Protein AF-A4YWR0-F1 (afdb_monomer_lite)

Structure (mmCIF, N/CA/C/O backbone):
data_AF-A4YWR0-F1
#
_entry.id   AF-A4YWR0-F1
#
loop_
_atom_site.group_PDB
_atom_site.id
_atom_site.type_symbol
_atom_site.label_atom_id
_atom_site.label_alt_id
_atom_site.label_comp_id
_atom_site.label_asym_id
_atom_site.label_entity_id
_atom_site.label_seq_id
_atom_site.pdbx_PDB_ins_code
_atom_site.Cartn_x
_atom_site.Cartn_y
_atom_site.Cartn_z
_atom_site.occupancy
_atom_site.B_iso_or_equiv
_atom_site.auth_seq_id
_atom_site.auth_comp_id
_atom_site.auth_asym_id
_atom_site.auth_atom_id
_atom_site.pdbx_PDB_model_num
ATOM 1 N N . MET A 1 1 ? -0.114 -19.145 -12.449 1.00 57.50 1 MET A N 1
ATOM 2 C CA . MET A 1 1 ? -0.531 -17.731 -12.532 1.00 57.50 1 MET A CA 1
ATOM 3 C C . MET A 1 1 ? -1.882 -17.672 -13.222 1.00 57.50 1 MET A C 1
ATOM 5 O O . MET A 1 1 ? -1.960 -18.028 -14.389 1.00 57.50 1 MET A O 1
ATOM 9 N N . ILE A 1 2 ? -2.953 -17.322 -12.502 1.00 61.91 2 ILE A N 1
ATOM 10 C CA . ILE A 1 2 ? -4.322 -17.357 -13.055 1.00 61.91 2 ILE A CA 1
ATOM 11 C C . ILE A 1 2 ? -4.530 -16.285 -14.147 1.00 61.91 2 ILE A C 1
ATOM 13 O O . ILE A 1 2 ? -5.297 -16.485 -15.080 1.00 61.91 2 ILE A O 1
ATOM 17 N N . GLU A 1 3 ? -3.776 -15.183 -14.075 1.00 53.19 3 GLU A N 1
ATOM 18 C CA . GLU A 1 3 ? -3.830 -14.046 -15.008 1.00 53.19 3 GLU A CA 1
ATOM 19 C C . GLU A 1 3 ? -3.222 -14.360 -16.387 1.00 53.19 3 GLU A C 1
ATOM 21 O O . GLU A 1 3 ? -3.648 -13.805 -17.396 1.00 53.19 3 GLU A O 1
ATOM 26 N N . GLU A 1 4 ? -2.256 -15.281 -16.453 1.00 56.91 4 GLU A N 1
ATOM 27 C CA . GLU A 1 4 ? -1.611 -15.691 -17.709 1.00 56.91 4 GLU A CA 1
ATOM 28 C C . GLU A 1 4 ? -2.502 -16.637 -18.521 1.00 56.91 4 GLU A C 1
ATOM 30 O O . GLU A 1 4 ? -2.577 -16.531 -19.740 1.00 56.91 4 GLU A O 1
ATOM 35 N N . ILE A 1 5 ? -3.253 -17.499 -17.829 1.00 61.81 5 ILE A N 1
ATOM 36 C CA . ILE A 1 5 ? -4.212 -18.429 -18.440 1.00 61.81 5 ILE A CA 1
ATOM 37 C C . ILE A 1 5 ? -5.451 -17.679 -18.958 1.00 61.81 5 ILE A C 1
ATOM 39 O O . ILE A 1 5 ? -6.043 -18.083 -19.954 1.00 61.81 5 ILE A O 1
ATOM 43 N N . LEU A 1 6 ? -5.831 -16.574 -18.305 1.00 62.00 6 LEU A N 1
ATOM 44 C CA . LEU A 1 6 ? -7.006 -15.773 -18.664 1.00 62.00 6 LEU A CA 1
ATOM 45 C C . LEU A 1 6 ? -6.691 -14.572 -19.575 1.00 62.00 6 LEU A C 1
ATOM 47 O O . LEU A 1 6 ? -7.612 -13.860 -19.962 1.00 62.00 6 LEU A O 1
ATOM 51 N N . ALA A 1 7 ? -5.419 -14.340 -19.926 1.00 58.06 7 ALA A N 1
ATOM 52 C CA . ALA A 1 7 ? -4.959 -13.205 -20.738 1.00 58.06 7 ALA A CA 1
ATOM 53 C C . ALA A 1 7 ? -5.428 -11.820 -20.233 1.00 58.06 7 ALA A C 1
ATOM 55 O O . ALA A 1 7 ? -5.505 -10.860 -21.002 1.00 58.06 7 ALA A O 1
ATOM 56 N N . ILE A 1 8 ? -5.720 -11.695 -18.934 1.00 72.94 8 ILE A N 1
ATOM 57 C CA . ILE A 1 8 ? -6.124 -10.430 -18.316 1.00 72.94 8 ILE A CA 1
ATOM 58 C C . ILE A 1 8 ? -4.849 -9.722 -17.835 1.00 72.94 8 ILE A C 1
ATOM 60 O O . ILE A 1 8 ? -4.112 -10.290 -17.023 1.00 72.94 8 ILE A O 1
ATOM 64 N N . PRO A 1 9 ? -4.543 -8.499 -18.312 1.00 64.12 9 PRO A N 1
ATOM 65 C CA . PRO A 1 9 ? -3.383 -7.752 -17.845 1.00 64.12 9 PRO A CA 1
ATOM 66 C C . PRO A 1 9 ? -3.631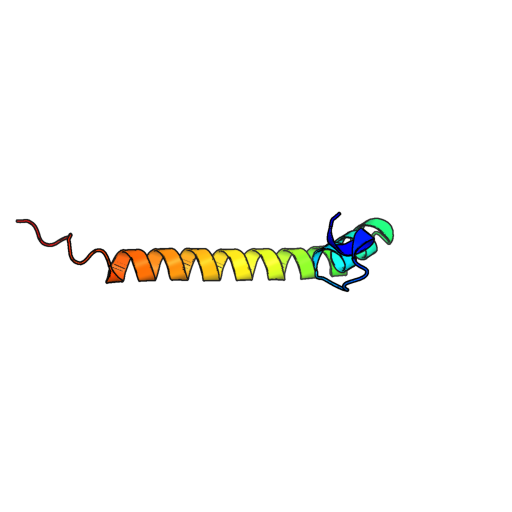 -7.257 -16.417 1.00 64.12 9 PRO A C 1
ATOM 68 O O . PRO A 1 9 ? -4.249 -6.216 -16.211 1.00 64.12 9 PRO A O 1
ATOM 71 N N . GLY A 1 10 ? -3.155 -8.008 -15.428 1.00 72.19 10 GLY A N 1
ATOM 72 C CA . GLY A 1 10 ? -3.167 -7.583 -14.031 1.00 72.19 10 GLY A CA 1
ATOM 73 C C . GLY A 1 10 ? -1.775 -7.285 -13.469 1.00 72.19 10 GLY A C 1
ATOM 74 O O . GLY A 1 10 ? -0.747 -7.424 -14.145 1.00 72.19 10 GLY A O 1
ATOM 75 N N . ILE A 1 11 ? -1.753 -6.825 -12.214 1.00 70.38 11 ILE A N 1
ATOM 76 C CA . ILE A 1 11 ? -0.544 -6.344 -11.523 1.00 70.38 11 ILE A CA 1
ATOM 77 C C . ILE A 1 11 ? 0.476 -7.483 -11.347 1.00 70.38 11 ILE A C 1
ATOM 79 O O . ILE A 1 11 ? 1.682 -7.246 -11.446 1.00 70.38 11 ILE A O 1
ATOM 83 N N . GLY A 1 12 ? 0.019 -8.732 -11.180 1.00 68.62 12 GLY A N 1
ATOM 84 C CA . GLY A 1 12 ? 0.899 -9.896 -11.035 1.00 68.62 12 GLY A CA 1
ATOM 85 C C . GLY A 1 12 ? 1.707 -10.200 -12.299 1.00 68.62 12 GLY A C 1
ATOM 86 O O . GLY A 1 12 ? 2.904 -10.485 -12.222 1.00 68.62 12 GLY A O 1
ATOM 87 N N . ARG A 1 13 ? 1.101 -10.039 -13.484 1.00 72.12 13 ARG A N 1
ATOM 88 C CA . ARG A 1 13 ? 1.800 -10.186 -14.773 1.00 72.12 13 ARG A CA 1
ATOM 89 C C . ARG A 1 13 ? 2.832 -9.077 -14.997 1.00 72.12 13 ARG A C 1
ATOM 91 O O . ARG A 1 13 ? 3.926 -9.362 -15.478 1.00 72.12 13 ARG A O 1
ATOM 98 N N . ALA A 1 14 ? 2.512 -7.831 -14.639 1.00 71.25 14 ALA A N 1
ATOM 99 C CA . ALA A 1 14 ? 3.445 -6.706 -14.759 1.00 71.25 14 ALA A CA 1
ATOM 100 C C . ALA A 1 14 ? 4.685 -6.890 -13.864 1.00 71.25 14 ALA A C 1
ATOM 102 O O . ALA A 1 14 ? 5.810 -6.679 -14.316 1.00 71.25 14 ALA A O 1
ATOM 103 N N . LEU A 1 15 ? 4.488 -7.374 -12.633 1.00 68.88 15 LEU A N 1
ATOM 104 C CA . LEU A 1 15 ? 5.573 -7.718 -11.712 1.00 68.88 15 LEU A CA 1
ATOM 105 C C . LEU A 1 15 ? 6.435 -8.877 -12.229 1.00 68.88 15 LEU A C 1
ATOM 107 O O . LEU A 1 15 ? 7.658 -8.786 -12.191 1.00 68.88 15 LEU A O 1
ATOM 111 N N . MET A 1 16 ? 5.829 -9.942 -12.765 1.00 72.06 16 MET A N 1
ATOM 112 C CA . MET A 1 16 ? 6.566 -11.064 -13.369 1.00 72.06 16 MET A CA 1
ATOM 113 C C . MET A 1 16 ? 7.439 -10.626 -14.551 1.00 72.06 16 MET A C 1
ATOM 115 O O . MET A 1 16 ? 8.585 -11.066 -14.667 1.00 72.06 16 MET A O 1
ATOM 119 N N . ILE A 1 17 ? 6.925 -9.741 -15.411 1.00 75.06 17 ILE A N 1
ATOM 120 C CA . ILE A 1 17 ? 7.698 -9.182 -16.527 1.00 75.06 17 ILE A CA 1
ATOM 121 C C . ILE A 1 17 ? 8.869 -8.360 -15.987 1.00 75.06 17 ILE A C 1
ATOM 123 O O . ILE A 1 17 ? 9.991 -8.604 -16.414 1.00 75.06 17 ILE A O 1
AT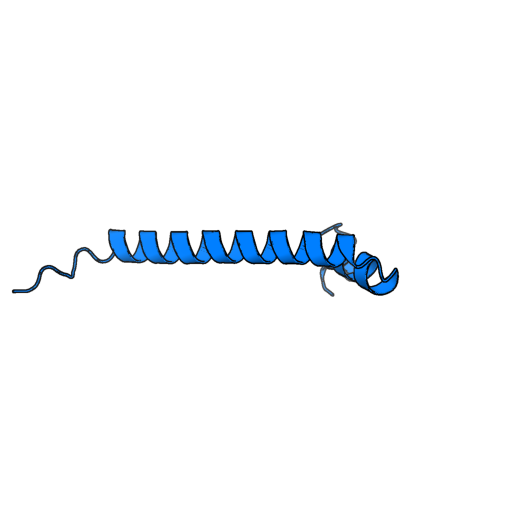OM 127 N N . ALA A 1 18 ? 8.641 -7.481 -15.005 1.00 69.31 18 ALA A N 1
ATOM 128 C CA . ALA A 1 18 ? 9.695 -6.678 -14.379 1.00 69.31 18 ALA A CA 1
ATOM 129 C C . ALA A 1 18 ? 10.788 -7.535 -13.706 1.00 69.31 18 ALA A C 1
ATOM 131 O O . ALA A 1 18 ? 11.975 -7.224 -13.805 1.00 69.31 18 ALA A O 1
ATOM 132 N N . ILE A 1 19 ? 10.408 -8.651 -13.070 1.00 74.19 19 ILE A N 1
ATOM 133 C CA . ILE A 1 19 ? 11.347 -9.642 -12.513 1.00 74.19 19 ILE A CA 1
ATOM 134 C C . ILE A 1 19 ? 12.168 -10.295 -13.628 1.00 74.19 19 ILE A C 1
ATOM 136 O O . ILE A 1 19 ? 13.390 -10.408 -13.519 1.00 74.19 19 ILE A O 1
ATOM 140 N N . THR A 1 20 ? 11.509 -10.694 -14.717 1.00 76.94 20 THR A N 1
ATOM 141 C CA . THR A 1 20 ? 12.151 -11.365 -15.856 1.00 76.94 20 THR A CA 1
ATOM 142 C C . THR A 1 20 ? 13.107 -10.429 -16.598 1.00 76.94 20 THR A C 1
ATOM 144 O O . THR A 1 20 ? 14.199 -10.842 -16.982 1.00 76.94 20 THR A O 1
ATOM 147 N N . THR A 1 21 ? 12.747 -9.152 -16.746 1.00 79.62 21 THR A N 1
ATOM 148 C CA . THR A 1 21 ? 13.601 -8.116 -17.344 1.00 79.62 21 THR A CA 1
ATOM 149 C C . THR A 1 21 ? 14.638 -7.553 -16.369 1.00 79.62 21 THR A C 1
ATOM 151 O O . THR A 1 21 ? 15.419 -6.688 -16.761 1.00 79.62 21 THR A O 1
ATOM 154 N N . ARG A 1 22 ? 14.683 -8.051 -15.119 1.00 75.31 22 ARG A N 1
ATOM 155 C CA . ARG A 1 22 ? 15.530 -7.550 -14.019 1.00 75.31 22 ARG A CA 1
ATOM 156 C C . ARG A 1 22 ? 15.444 -6.033 -13.834 1.00 75.31 22 ARG A C 1
ATOM 158 O O . ARG A 1 22 ? 16.406 -5.392 -13.413 1.00 75.31 22 ARG A O 1
ATOM 165 N N . ASP A 1 23 ? 14.286 -5.463 -14.129 1.00 78.25 23 ASP A N 1
ATOM 166 C CA . ASP A 1 23 ? 14.037 -4.040 -13.984 1.00 78.25 23 ASP A CA 1
ATOM 167 C C . ASP A 1 23 ? 13.708 -3.737 -12.516 1.00 78.25 23 ASP A C 1
ATOM 169 O O . ASP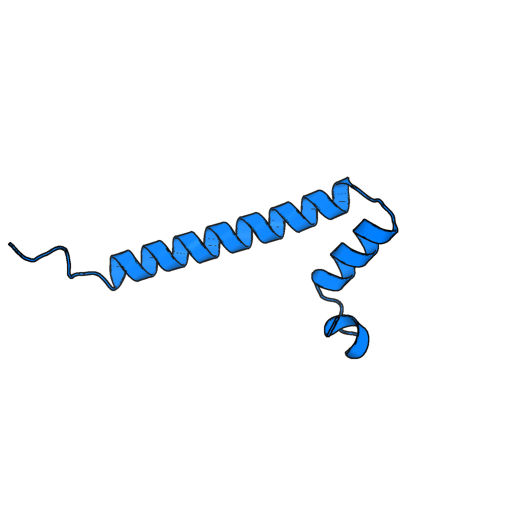 A 1 23 ? 12.550 -3.694 -12.094 1.00 78.25 23 ASP A O 1
ATOM 173 N N . LEU A 1 24 ? 14.768 -3.610 -11.709 1.00 81.31 24 LEU A N 1
ATOM 174 C CA . LEU A 1 24 ? 14.684 -3.381 -10.264 1.00 81.31 24 LEU A CA 1
ATOM 175 C C . LEU A 1 24 ? 13.785 -2.181 -9.895 1.00 81.31 24 LEU A C 1
ATOM 177 O O . LEU A 1 24 ? 12.961 -2.350 -8.993 1.00 81.31 24 LEU A O 1
ATOM 181 N N . PRO A 1 25 ? 13.855 -1.017 -10.582 1.00 83.81 25 PRO A N 1
ATOM 182 C CA . PRO A 1 25 ? 12.916 0.087 -10.369 1.00 83.81 25 PRO A CA 1
ATOM 183 C C . PRO A 1 25 ? 11.440 -0.312 -10.486 1.00 83.81 25 PRO A C 1
ATOM 185 O O . PRO A 1 25 ? 10.636 0.044 -9.625 1.00 83.81 25 PRO A O 1
ATOM 188 N N . SER A 1 26 ? 11.077 -1.083 -11.513 1.00 79.12 26 SER A N 1
ATOM 189 C CA . SER A 1 26 ? 9.691 -1.502 -11.760 1.00 79.12 26 SER A CA 1
ATOM 190 C C . SER A 1 26 ? 9.189 -2.510 -10.719 1.00 79.12 26 SER A C 1
ATOM 192 O O . SER A 1 26 ? 8.046 -2.423 -10.264 1.00 79.12 26 SER A O 1
ATOM 194 N N . ILE A 1 27 ? 10.054 -3.430 -10.278 1.00 80.38 27 ILE A N 1
ATOM 195 C CA . ILE A 1 27 ? 9.748 -4.367 -9.183 1.00 80.38 27 ILE A CA 1
ATOM 196 C C . ILE A 1 27 ? 9.511 -3.597 -7.884 1.00 80.38 27 ILE A C 1
ATOM 198 O O . ILE A 1 27 ? 8.532 -3.849 -7.181 1.00 80.38 27 ILE A O 1
ATOM 202 N N . GLN A 1 28 ? 10.390 -2.644 -7.570 1.00 83.31 28 GLN A N 1
ATOM 203 C CA . GLN A 1 28 ? 10.283 -1.829 -6.366 1.00 83.31 28 GLN A CA 1
ATOM 204 C C . GLN A 1 28 ? 9.018 -0.965 -6.385 1.00 83.31 28 GLN A C 1
ATOM 206 O O . GLN A 1 28 ? 8.310 -0.911 -5.382 1.00 83.31 28 GLN A O 1
ATOM 211 N N . ALA A 1 29 ? 8.689 -0.345 -7.520 1.00 85.75 29 ALA A N 1
ATOM 212 C CA . ALA A 1 29 ? 7.461 0.429 -7.678 1.00 85.75 29 ALA A CA 1
ATOM 213 C C . ALA A 1 29 ? 6.212 -0.437 -7.446 1.00 85.75 29 ALA A C 1
ATOM 215 O O . ALA A 1 29 ? 5.323 -0.054 -6.684 1.00 85.75 29 ALA A O 1
ATOM 216 N N . GLY A 1 30 ? 6.164 -1.637 -8.032 1.00 84.56 30 GLY A N 1
ATOM 217 C CA . GLY A 1 30 ? 5.052 -2.559 -7.811 1.00 84.56 30 GLY A CA 1
ATOM 218 C C . GLY A 1 30 ? 4.978 -3.075 -6.367 1.00 84.56 30 GLY A C 1
ATOM 219 O O . GLY A 1 30 ? 3.888 -3.163 -5.802 1.00 84.56 30 GLY A O 1
ATOM 220 N N . ALA A 1 31 ? 6.122 -3.333 -5.727 1.00 85.56 31 ALA A N 1
ATOM 221 C CA . ALA A 1 31 ? 6.182 -3.699 -4.313 1.00 85.56 31 ALA A CA 1
ATOM 222 C C . ALA A 1 31 ? 5.689 -2.568 -3.396 1.00 85.56 31 ALA A C 1
ATOM 224 O O . ALA A 1 31 ? 4.943 -2.833 -2.456 1.00 85.56 31 ALA A O 1
ATOM 225 N N . MET A 1 32 ? 6.041 -1.310 -3.684 1.00 88.88 32 MET A N 1
ATOM 226 C CA . MET A 1 32 ? 5.550 -0.147 -2.937 1.00 88.88 32 MET A CA 1
ATOM 227 C C . MET A 1 32 ? 4.035 0.003 -3.054 1.00 88.88 32 MET A C 1
ATOM 229 O O . MET A 1 32 ? 3.376 0.238 -2.045 1.00 88.88 32 MET A O 1
ATOM 233 N N . ILE A 1 33 ? 3.470 -0.178 -4.252 1.00 89.12 33 ILE A N 1
ATOM 234 C CA . ILE A 1 33 ? 2.016 -0.133 -4.452 1.00 89.12 33 ILE A CA 1
ATOM 235 C C . ILE A 1 33 ? 1.336 -1.215 -3.608 1.00 89.12 33 ILE A C 1
ATOM 237 O O . ILE A 1 33 ? 0.423 -0.901 -2.850 1.00 89.12 33 ILE A O 1
ATOM 241 N N . MET A 1 34 ? 1.820 -2.462 -3.665 1.00 87.38 34 MET A N 1
ATOM 242 C CA . MET A 1 34 ? 1.276 -3.551 -2.843 1.00 87.38 34 MET A CA 1
ATOM 243 C C . MET A 1 34 ? 1.392 -3.259 -1.343 1.00 87.38 34 MET A C 1
ATOM 245 O O . MET A 1 34 ? 0.430 -3.464 -0.605 1.00 87.38 34 MET A O 1
ATOM 249 N N . ALA A 1 35 ? 2.539 -2.746 -0.892 1.00 89.88 35 ALA A N 1
ATOM 250 C CA . ALA A 1 35 ? 2.764 -2.391 0.505 1.00 89.88 35 ALA A CA 1
ATOM 251 C C . ALA A 1 35 ? 1.806 -1.289 0.979 1.00 89.88 35 ALA A C 1
ATOM 253 O O . ALA A 1 35 ? 1.227 -1.403 2.056 1.00 89.88 35 ALA A O 1
ATOM 254 N N . VAL A 1 36 ? 1.586 -0.252 0.167 1.00 92.62 36 VAL A N 1
ATOM 255 C CA . VAL A 1 36 ? 0.646 0.834 0.476 1.00 92.62 36 VAL A CA 1
ATOM 256 C C . VAL A 1 36 ? -0.793 0.326 0.486 1.00 92.62 36 VAL A C 1
ATOM 258 O O . VAL A 1 36 ? -1.532 0.631 1.416 1.00 92.62 36 VAL A O 1
ATOM 261 N N . THR A 1 37 ? -1.200 -0.486 -0.492 1.00 91.75 37 THR A N 1
ATOM 262 C CA . THR A 1 37 ? -2.539 -1.094 -0.507 1.00 91.75 37 THR A CA 1
ATOM 263 C C . THR A 1 37 ? -2.769 -1.958 0.728 1.00 91.75 37 THR A C 1
ATOM 265 O O . THR A 1 37 ? -3.829 -1.868 1.348 1.00 91.75 37 THR A O 1
ATOM 268 N N . TYR A 1 38 ? -1.774 -2.755 1.120 1.00 90.81 38 TYR A N 1
ATOM 269 C CA . TYR A 1 38 ? -1.846 -3.556 2.335 1.00 90.81 38 TYR A CA 1
ATOM 270 C C . TYR A 1 38 ? -1.934 -2.671 3.582 1.00 90.81 38 TYR A C 1
ATOM 272 O O . TYR A 1 38 ? -2.809 -2.886 4.412 1.00 90.81 38 TYR A O 1
ATOM 280 N N . ALA A 1 39 ? -1.100 -1.633 3.685 1.00 93.88 39 ALA A N 1
ATOM 281 C CA . ALA A 1 39 ? -1.125 -0.696 4.804 1.00 93.88 39 ALA A CA 1
ATOM 282 C C . ALA A 1 39 ? -2.478 0.023 4.925 1.00 93.88 39 ALA A C 1
ATOM 284 O O . ALA A 1 39 ? -3.024 0.110 6.023 1.00 93.88 39 ALA A O 1
ATOM 285 N N . ILE A 1 40 ? -3.056 0.480 3.809 1.00 95.56 40 ILE A N 1
ATOM 286 C CA . ILE A 1 40 ? -4.393 1.088 3.773 1.00 95.56 40 ILE A CA 1
ATOM 287 C C . ILE A 1 40 ? -5.448 0.070 4.198 1.00 95.56 40 ILE A C 1
ATOM 289 O O . ILE A 1 40 ? -6.288 0.390 5.027 1.00 95.56 40 ILE A O 1
ATOM 293 N N . THR A 1 41 ? -5.401 -1.154 3.671 1.00 94.19 41 THR A N 1
ATOM 294 C CA . THR A 1 41 ? -6.368 -2.206 4.019 1.00 94.19 41 THR A CA 1
ATOM 295 C C . THR A 1 41 ? -6.284 -2.559 5.500 1.00 94.19 41 THR A C 1
ATOM 297 O O . THR A 1 41 ? -7.317 -2.673 6.150 1.00 94.19 41 THR A O 1
ATOM 300 N N . ASN A 1 42 ? -5.073 -2.669 6.051 1.00 92.62 42 ASN A N 1
ATOM 301 C CA . ASN A 1 42 ? -4.869 -2.933 7.469 1.00 92.62 42 ASN A CA 1
ATOM 302 C C . ASN A 1 42 ? -5.374 -1.764 8.316 1.00 92.62 42 ASN A C 1
ATOM 304 O O . ASN A 1 42 ? -6.149 -1.983 9.229 1.00 92.62 42 ASN A O 1
ATOM 308 N N . THR A 1 43 ? -5.049 -0.526 7.938 1.00 90.19 43 THR A N 1
ATOM 309 C CA . THR A 1 43 ? -5.530 0.681 8.631 1.00 90.19 43 THR A CA 1
ATOM 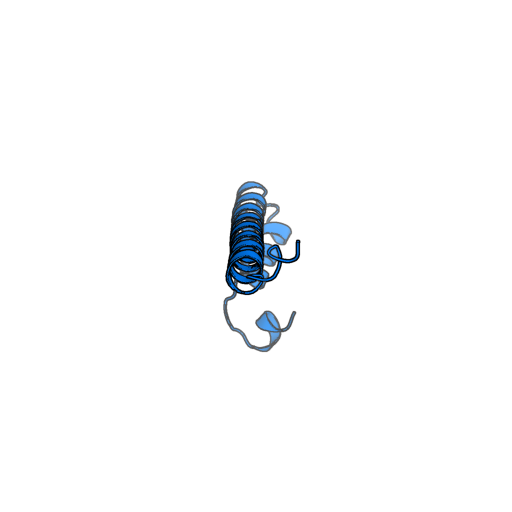310 C C . THR A 1 43 ? -7.053 0.786 8.581 1.00 90.19 43 THR A C 1
ATOM 312 O O . THR A 1 43 ? -7.688 1.142 9.567 1.00 90.19 43 THR A O 1
ATOM 315 N N . LEU A 1 44 ? -7.667 0.464 7.441 1.00 92.69 44 LEU A N 1
ATOM 316 C CA . LEU A 1 44 ? -9.119 0.407 7.306 1.00 92.69 44 LEU A CA 1
ATOM 317 C C . LEU A 1 44 ? -9.705 -0.694 8.180 1.00 92.69 44 LEU A C 1
ATOM 319 O O . LEU A 1 44 ? -10.718 -0.451 8.822 1.00 92.69 44 LEU A O 1
ATOM 323 N N . ALA A 1 45 ? -9.079 -1.870 8.236 1.00 90.12 45 ALA A N 1
ATOM 324 C CA . ALA A 1 45 ? -9.491 -2.930 9.140 1.00 90.12 45 ALA A CA 1
ATOM 325 C C . ALA A 1 45 ? -9.395 -2.458 10.595 1.00 90.12 45 ALA A C 1
ATOM 327 O O . ALA A 1 45 ? -10.382 -2.566 11.307 1.00 90.12 45 ALA A O 1
ATOM 328 N N . ASP A 1 46 ? -8.285 -1.846 11.009 1.00 87.44 46 ASP A N 1
ATOM 329 C CA . ASP A 1 46 ? -8.089 -1.281 12.349 1.00 87.44 46 ASP A CA 1
ATOM 330 C C . ASP A 1 46 ? -9.155 -0.221 12.683 1.00 87.44 46 ASP A C 1
ATOM 332 O O . ASP A 1 46 ? -9.727 -0.234 13.770 1.00 87.44 46 ASP A O 1
ATOM 336 N N . VAL A 1 47 ? -9.491 0.666 11.738 1.00 87.38 47 VAL A N 1
ATOM 337 C CA . VAL A 1 47 ? -10.555 1.674 11.892 1.00 87.38 47 VAL A CA 1
ATOM 338 C C . VAL A 1 47 ? -11.935 1.027 11.963 1.00 87.38 47 VAL A C 1
ATOM 340 O O . VAL A 1 47 ? -12.746 1.412 12.799 1.00 87.38 47 VAL A O 1
ATOM 343 N N . VAL A 1 48 ? -12.221 0.041 11.112 1.00 87.81 48 VAL A N 1
ATOM 344 C CA . VAL A 1 48 ? -13.478 -0.717 11.148 1.00 87.81 48 VAL A CA 1
ATOM 345 C C . VAL A 1 48 ? -13.593 -1.458 12.473 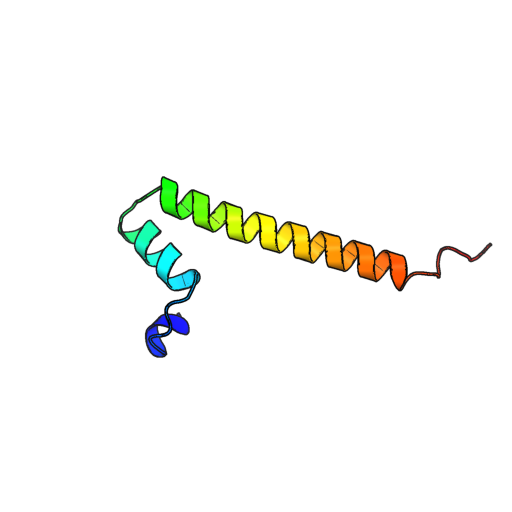1.00 87.81 48 VAL A C 1
ATOM 347 O O . VAL A 1 48 ? -14.649 -1.396 13.090 1.00 87.81 48 VAL A O 1
ATOM 350 N N . TYR A 1 49 ? -12.520 -2.082 12.954 1.00 80.69 49 TYR A N 1
ATOM 351 C CA . TYR A 1 49 ? -12.470 -2.697 14.273 1.00 80.69 49 TYR A CA 1
ATOM 352 C C . TYR A 1 49 ? -12.663 -1.661 15.376 1.00 80.69 49 TYR A C 1
ATOM 354 O O . TYR A 1 49 ? -13.456 -1.917 16.262 1.00 80.69 49 TYR A O 1
ATOM 362 N N . ALA A 1 50 ? -12.055 -0.476 15.317 1.00 78.44 50 ALA A N 1
ATOM 363 C CA . ALA A 1 50 ? -12.266 0.579 16.313 1.00 78.44 50 ALA A CA 1
ATOM 364 C C . ALA A 1 50 ? -13.694 1.167 16.293 1.00 78.44 50 ALA A C 1
ATOM 366 O O . ALA A 1 50 ? -14.211 1.591 17.323 1.00 78.44 50 ALA A O 1
ATOM 367 N N . LEU A 1 51 ? -14.344 1.215 15.127 1.00 77.38 51 LEU A N 1
ATOM 368 C CA . LEU A 1 51 ? -15.724 1.690 14.978 1.00 77.38 51 LEU A CA 1
ATOM 369 C C . LEU A 1 51 ? -16.753 0.627 15.385 1.00 77.38 51 LEU A C 1
ATOM 371 O O . LEU A 1 51 ? -17.793 0.960 15.959 1.00 77.38 51 LEU A O 1
ATOM 375 N N . LEU A 1 52 ? -16.480 -0.639 15.061 1.00 74.31 52 LEU A N 1
ATOM 376 C CA . LEU A 1 52 ? -17.327 -1.783 15.389 1.00 74.31 52 LEU A CA 1
ATOM 377 C C . LEU A 1 52 ? -17.138 -2.201 16.856 1.00 74.31 52 LEU A C 1
ATOM 379 O O . LEU A 1 52 ? -18.108 -2.551 17.530 1.00 74.31 52 LEU A O 1
ATOM 383 N N . ASP A 1 53 ? -15.918 -2.078 17.382 1.00 65.62 53 ASP A N 1
ATOM 384 C CA . ASP A 1 53 ? -15.593 -2.182 18.802 1.00 65.62 53 ASP A CA 1
ATOM 385 C C . ASP A 1 53 ? -15.925 -0.870 19.520 1.00 65.62 53 ASP A C 1
ATOM 387 O O . ASP A 1 53 ? -15.094 -0.060 19.920 1.00 65.62 53 ASP A O 1
ATOM 391 N N . ARG A 1 54 ? -17.225 -0.693 19.741 1.00 57.81 54 ARG A N 1
ATOM 392 C CA . ARG A 1 54 ? -17.764 0.202 20.767 1.00 57.81 54 ARG A CA 1
ATOM 393 C C . ARG A 1 54 ? -17.752 -0.459 22.159 1.00 57.81 54 ARG A C 1
ATOM 395 O O . ARG A 1 54 ? -18.492 -0.015 23.038 1.00 57.81 54 ARG A O 1
ATOM 402 N N . ARG A 1 55 ? -16.988 -1.548 22.351 1.00 58.47 55 ARG A N 1
ATOM 403 C CA . ARG A 1 55 ? -17.024 -2.431 23.528 1.00 58.47 55 ARG A CA 1
ATOM 404 C C . ARG A 1 55 ? -15.900 -2.191 24.530 1.00 58.47 55 ARG A C 1
ATOM 406 O O . ARG A 1 55 ? -16.016 -2.697 25.642 1.00 58.47 55 ARG A O 1
ATOM 413 N N . ILE A 1 56 ? -14.946 -1.297 24.254 1.00 57.78 56 ILE A N 1
ATOM 414 C CA . ILE A 1 56 ? -14.073 -0.689 25.286 1.00 57.78 56 ILE A CA 1
ATOM 415 C C . ILE A 1 56 ? -14.835 0.343 26.158 1.00 57.78 56 ILE A C 1
ATOM 417 O O . ILE A 1 56 ? -14.330 1.395 26.543 1.00 57.78 56 ILE A O 1
ATOM 421 N N . ARG A 1 57 ? -16.106 0.053 26.445 1.00 57.84 57 ARG A N 1
ATOM 422 C CA . ARG A 1 57 ? -16.877 0.565 27.576 1.00 57.84 57 ARG A CA 1
ATOM 423 C C . ARG A 1 57 ? -17.457 -0.651 28.285 1.00 57.84 57 ARG A C 1
ATOM 425 O O . ARG A 1 57 ? -18.618 -0.995 28.087 1.00 57.84 57 ARG A O 1
ATOM 432 N N . TYR A 1 58 ? -16.626 -1.306 29.073 1.00 51.53 58 TYR A N 1
ATOM 433 C CA . TYR A 1 58 ? -17.081 -2.006 30.261 1.00 51.53 58 TYR A CA 1
ATOM 434 C C . TYR A 1 58 ? -16.158 -1.551 31.389 1.00 51.53 58 TYR A C 1
ATOM 436 O O . TYR A 1 58 ? -14.947 -1.655 31.223 1.00 51.53 58 TYR A O 1
ATOM 444 N N . ASP A 1 59 ? -16.79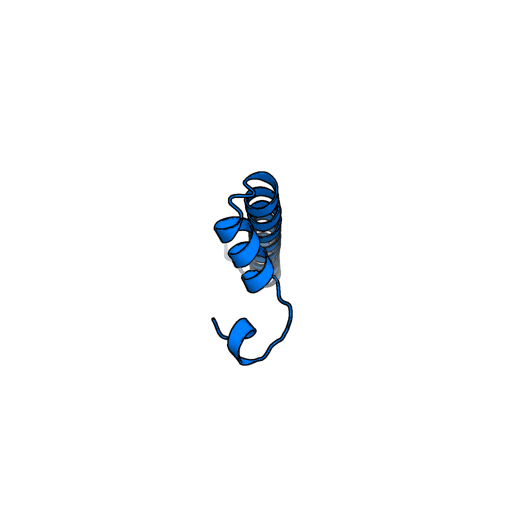3 -0.943 32.399 1.00 52.28 59 ASP A N 1
ATOM 445 C CA . ASP A 1 59 ? -16.321 -0.546 33.739 1.00 52.28 59 ASP A CA 1
ATOM 446 C C . ASP A 1 59 ? -14.824 -0.683 34.063 1.00 52.28 59 ASP A C 1
ATOM 448 O O . ASP A 1 59 ? -14.313 -1.827 34.108 1.00 52.28 59 ASP A O 1
#

pLDDT: mean 76.12, std 12.62, range [51.53, 95.56]

Secondary structure (DSSP, 8-state):
-HHHHTT---HHHHHHHHHHTT-HHHHHHHHHHHHHHHHHHHHHHHHHHHHH-------

Sequence (59 aa):
MIEEILAIPGIGRALMIAITTRDLPSIQAGAMIMAVTYAITNTLADVVYALLDRRIRYD

Radius of gyration: 18.18 Å; chains: 1; bounding box: 33×20×54 Å

Foldseek 3Di:
DVCVVVVPDDLVVQLVVCVVVVVVVSVVVSVVVVVVVVVVVVVVVVVVCVVVPPPVPDD